Protein AF-A0A357F0W8-F1 (afdb_monomer_lite)

Radius of gyration: 16.07 Å; chains: 1; bounding box: 36×26×52 Å

Foldseek 3Di:
DVVVVVVVVVVVVVVLLVVLVVVLVVLNLVSLVVSLVVLLVVLVVCVVVVVVVSNVVSVVVSVVSVVSSVVSVVVVVVVVVVVVD

Secondary structure (DSSP, 8-state):
-HHHHHHHHHHHHHHHHHHHHHHHTTT-HHHHHHHHHHHHHHHHHHHHTT-HHHHHHHHHHHHHHHHHHHHHHHHHHHHHHHTT-

Sequence (85 aa):
LFRGVAIFVDVVVVIFFALFGYYSGRLFFGAFLAGTIIYALDGLLLFALGDILAAGFHIFALIFIIRGLVACRSLNVAAAKLNRE

Structure (mmCIF, N/CA/C/O backbone):
data_AF-A0A357F0W8-F1
#
_entry.id   AF-A0A357F0W8-F1
#
loop_
_atom_site.group_PDB
_atom_site.id
_atom_site.type_symbol
_atom_site.label_atom_id
_atom_site.label_alt_id
_atom_site.label_comp_id
_atom_site.label_asym_id
_atom_site.label_entity_id
_atom_site.label_seq_id
_atom_site.pdbx_PDB_ins_code
_atom_site.Cartn_x
_atom_site.Cartn_y
_atom_site.Cartn_z
_atom_site.occupancy
_atom_site.B_iso_or_equiv
_atom_site.auth_seq_id
_atom_site.auth_comp_id
_atom_site.auth_asym_id
_atom_site.auth_atom_id
_atom_site.pdbx_PDB_model_num
ATOM 1 N N . LEU A 1 1 ? 6.244 -15.016 -26.974 1.00 66.81 1 LEU A N 1
ATOM 2 C CA . LEU A 1 1 ? 6.430 -15.573 -25.615 1.00 66.81 1 LEU A CA 1
ATOM 3 C C . LEU A 1 1 ? 6.412 -14.478 -24.543 1.00 66.81 1 LEU A C 1
ATOM 5 O O . LEU A 1 1 ? 5.457 -14.433 -23.785 1.00 66.81 1 LEU A O 1
ATOM 9 N N . PHE A 1 2 ? 7.367 -13.539 -24.542 1.00 81.00 2 PHE A N 1
ATOM 10 C CA . PHE A 1 2 ? 7.491 -12.487 -23.513 1.00 81.00 2 PHE A CA 1
ATOM 11 C C . PHE A 1 2 ? 6.233 -11.631 -23.278 1.00 81.00 2 PHE A C 1
ATOM 13 O O . PHE A 1 2 ? 5.863 -11.397 -22.135 1.00 81.00 2 PHE A O 1
ATOM 20 N N . ARG A 1 3 ? 5.519 -11.233 -24.341 1.00 91.69 3 ARG A N 1
ATOM 21 C CA . ARG A 1 3 ? 4.275 -10.446 -24.212 1.00 91.69 3 ARG A CA 1
ATOM 22 C C . ARG A 1 3 ? 3.141 -11.206 -23.514 1.00 91.69 3 ARG A C 1
ATOM 24 O O . ARG A 1 3 ? 2.386 -10.604 -22.768 1.00 91.69 3 ARG A O 1
ATOM 31 N N . GLY A 1 4 ? 3.033 -12.517 -23.741 1.00 92.94 4 GLY A N 1
ATOM 32 C CA . GLY A 1 4 ? 1.994 -13.338 -23.110 1.00 92.94 4 GLY A CA 1
ATOM 33 C C . GLY A 1 4 ? 2.230 -13.519 -21.611 1.00 92.94 4 GLY A C 1
ATOM 34 O O . GLY A 1 4 ? 1.284 -13.462 -20.836 1.00 92.94 4 GLY A O 1
ATOM 35 N N . VAL A 1 5 ? 3.498 -13.665 -21.207 1.00 94.44 5 VAL A N 1
ATOM 36 C CA . VAL A 1 5 ? 3.884 -13.734 -19.789 1.00 94.44 5 VAL A CA 1
ATOM 37 C C . VAL A 1 5 ? 3.595 -12.409 -19.085 1.00 94.44 5 VAL A C 1
ATOM 39 O O . VAL A 1 5 ? 3.009 -12.429 -18.012 1.00 94.44 5 VAL A O 1
ATOM 42 N N . ALA A 1 6 ? 3.938 -11.275 -19.706 1.00 92.12 6 ALA A N 1
ATOM 43 C CA . ALA A 1 6 ? 3.648 -9.953 -19.148 1.00 92.12 6 ALA A CA 1
ATOM 44 C C . ALA A 1 6 ? 2.142 -9.752 -18.913 1.00 92.12 6 ALA A C 1
ATOM 46 O O . ALA A 1 6 ? 1.735 -9.508 -17.786 1.00 92.12 6 ALA A O 1
ATOM 47 N N . ILE A 1 7 ? 1.310 -9.996 -19.935 1.00 95.31 7 ILE A N 1
ATOM 48 C CA . ILE A 1 7 ? -0.155 -9.873 -19.817 1.00 95.31 7 ILE A CA 1
ATOM 49 C C . ILE A 1 7 ? -0.703 -10.772 -18.705 1.00 95.31 7 ILE A C 1
ATOM 51 O O . ILE A 1 7 ? -1.564 -10.355 -17.937 1.00 95.31 7 ILE A O 1
ATOM 55 N N . PHE A 1 8 ? -0.223 -12.014 -18.616 1.00 96.38 8 PHE A N 1
ATOM 56 C CA . PHE A 1 8 ? -0.664 -12.930 -17.569 1.00 96.38 8 PHE A CA 1
ATOM 57 C C . PHE A 1 8 ? -0.324 -12.400 -16.171 1.00 96.38 8 PHE A C 1
ATOM 59 O O . PHE A 1 8 ? -1.187 -12.401 -15.294 1.00 96.38 8 PHE A O 1
ATOM 66 N N . VAL A 1 9 ? 0.907 -11.922 -15.972 1.00 93.94 9 VAL A N 1
ATOM 67 C CA . VAL A 1 9 ? 1.339 -11.327 -14.701 1.00 93.94 9 VAL A CA 1
ATOM 68 C C . VAL A 1 9 ? 0.494 -10.097 -14.368 1.00 93.94 9 VAL A C 1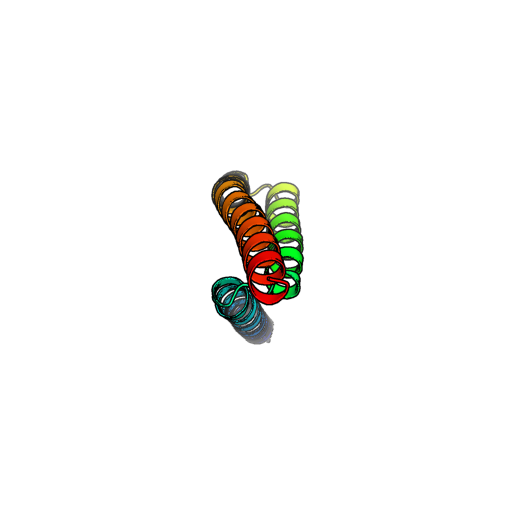
ATOM 70 O O . VAL A 1 9 ? -0.008 -10.010 -13.249 1.00 93.94 9 VAL A O 1
ATOM 73 N N . ASP A 1 10 ? 0.248 -9.212 -15.334 1.00 92.81 10 ASP A N 1
ATOM 74 C CA . ASP A 1 10 ? -0.568 -8.009 -15.137 1.00 92.81 10 ASP A CA 1
ATOM 75 C C . ASP A 1 1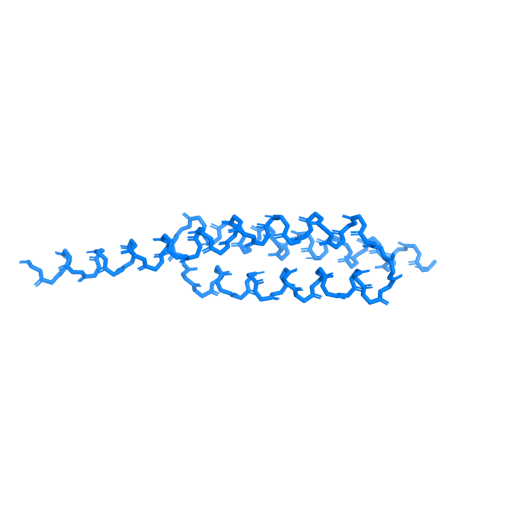0 ? -1.995 -8.362 -14.695 1.00 92.81 10 ASP A C 1
ATOM 77 O O . ASP A 1 10 ? -2.511 -7.799 -13.730 1.00 92.81 10 ASP A O 1
ATOM 81 N N . VAL A 1 11 ? -2.626 -9.349 -15.342 1.00 97.06 11 VAL A N 1
ATOM 82 C CA . VAL A 1 11 ? -3.969 -9.824 -14.967 1.00 97.06 11 VAL A CA 1
ATOM 83 C C . VAL A 1 11 ? -3.983 -10.361 -13.538 1.00 97.06 11 VAL A C 1
ATOM 85 O O . VAL A 1 11 ? -4.889 -10.041 -12.767 1.00 97.06 11 VAL A O 1
ATOM 88 N N . VAL A 1 12 ? -2.980 -11.158 -13.163 1.00 96.56 12 VAL A N 1
ATOM 89 C CA . VAL A 1 12 ? -2.864 -11.697 -11.804 1.00 96.56 12 VAL A CA 1
ATOM 90 C C . VAL A 1 12 ? -2.731 -10.561 -10.787 1.00 96.56 12 VAL A C 1
ATOM 92 O O . VAL A 1 12 ? -3.464 -10.541 -9.798 1.00 96.56 12 VAL A O 1
ATOM 95 N N . VAL A 1 13 ? -1.861 -9.583 -11.045 1.00 93.50 13 VAL A N 1
ATOM 96 C CA . VAL A 1 13 ? -1.654 -8.416 -10.174 1.00 93.50 13 VAL A CA 1
ATOM 97 C C . VAL A 1 13 ? -2.941 -7.599 -10.019 1.00 93.50 13 VAL A C 1
ATOM 99 O O . VAL A 1 13 ? -3.324 -7.268 -8.895 1.00 93.50 13 VAL A O 1
ATOM 102 N N . VAL A 1 14 ? -3.665 -7.346 -11.114 1.00 95.19 14 VAL A N 1
ATOM 103 C CA . VAL A 1 14 ? -4.961 -6.647 -11.089 1.00 95.19 14 VAL A CA 1
ATOM 104 C C . VAL A 1 14 ? -5.979 -7.390 -10.222 1.00 95.19 14 VAL A C 1
ATOM 106 O O . VAL A 1 14 ? -6.658 -6.761 -9.408 1.00 95.19 14 VAL A O 1
ATOM 109 N N . ILE A 1 15 ? -6.068 -8.719 -10.338 1.00 96.69 15 ILE A N 1
ATOM 110 C CA . ILE A 1 15 ? -6.968 -9.532 -9.505 1.00 96.69 15 ILE A CA 1
ATOM 111 C C . ILE A 1 15 ? -6.595 -9.403 -8.023 1.00 96.69 15 ILE A C 1
ATOM 113 O O . ILE A 1 15 ? -7.480 -9.201 -7.191 1.00 96.69 15 ILE A O 1
ATOM 117 N N . PHE A 1 16 ? -5.307 -9.469 -7.675 1.00 95.38 16 PHE A N 1
ATOM 118 C CA . PHE A 1 16 ? -4.863 -9.308 -6.288 1.00 95.38 16 PHE A CA 1
ATOM 119 C C . PHE A 1 16 ? -5.232 -7.936 -5.719 1.00 95.38 16 PHE A C 1
ATOM 121 O O . PHE A 1 16 ? -5.821 -7.867 -4.638 1.00 95.38 16 PHE A O 1
ATOM 128 N N . PHE A 1 17 ? -4.956 -6.847 -6.442 1.00 93.69 17 PHE A N 1
ATOM 129 C CA . PHE A 1 17 ? -5.336 -5.506 -5.992 1.00 93.69 17 PHE A CA 1
ATOM 130 C C . PHE A 1 17 ? -6.855 -5.333 -5.883 1.00 93.69 17 PHE A C 1
ATOM 132 O O . PHE A 1 17 ? -7.327 -4.739 -4.911 1.00 93.69 17 PHE A O 1
ATOM 139 N N . ALA A 1 18 ? -7.633 -5.910 -6.804 1.00 95.44 18 ALA A N 1
ATOM 140 C CA . ALA A 1 18 ? -9.091 -5.910 -6.718 1.00 95.44 18 ALA A CA 1
ATOM 141 C C . ALA A 1 18 ? -9.595 -6.658 -5.471 1.00 95.44 18 ALA A C 1
ATOM 143 O O . ALA A 1 18 ? -10.482 -6.162 -4.775 1.00 95.44 18 ALA A O 1
ATOM 144 N N . LEU A 1 19 ? -9.004 -7.811 -5.138 1.00 96.50 19 LEU A N 1
ATOM 145 C CA . LEU A 1 19 ? -9.333 -8.556 -3.919 1.00 96.50 19 LEU A CA 1
ATOM 146 C C . LEU A 1 19 ? -8.978 -7.761 -2.658 1.00 96.50 19 LEU A C 1
ATOM 148 O O . LEU A 1 19 ? -9.811 -7.657 -1.756 1.00 96.50 19 LEU A O 1
ATOM 152 N N . PHE A 1 20 ? -7.788 -7.155 -2.595 1.00 95.44 20 PHE A N 1
ATOM 153 C CA . PHE A 1 20 ? -7.417 -6.290 -1.471 1.00 95.44 20 PHE A CA 1
ATOM 154 C C . PHE A 1 20 ? -8.384 -5.113 -1.322 1.00 95.44 20 PHE A C 1
ATOM 156 O O . PHE A 1 20 ? -8.832 -4.848 -0.208 1.00 95.44 20 PHE A O 1
ATOM 163 N N . GLY A 1 21 ? -8.758 -4.454 -2.423 1.00 92.50 21 GLY A N 1
ATOM 164 C CA . GLY A 1 21 ? -9.746 -3.372 -2.437 1.00 92.50 21 GLY A CA 1
ATOM 165 C C . GLY A 1 21 ? -11.142 -3.814 -1.985 1.00 92.50 21 GLY A C 1
ATOM 166 O O . GLY A 1 21 ? -11.808 -3.123 -1.217 1.00 92.50 21 GLY A O 1
ATOM 167 N N . TYR A 1 22 ? -11.583 -4.998 -2.403 1.00 96.75 22 TYR A N 1
ATOM 168 C CA . TYR A 1 22 ? -12.877 -5.543 -2.004 1.00 96.75 22 TYR A CA 1
ATOM 169 C C . TYR A 1 22 ? -12.936 -5.875 -0.506 1.00 96.75 22 TYR A C 1
ATOM 171 O O . TYR A 1 22 ? -13.881 -5.489 0.186 1.00 96.75 22 TYR A O 1
ATOM 179 N N . TYR A 1 23 ? -11.926 -6.573 0.020 1.00 96.44 23 TYR A N 1
ATOM 180 C CA . TYR A 1 23 ? -11.891 -6.949 1.435 1.00 96.44 23 TYR A CA 1
ATOM 181 C C . TYR A 1 23 ? -11.608 -5.758 2.357 1.00 96.44 23 TYR A C 1
ATOM 183 O O . TYR A 1 23 ? -12.144 -5.705 3.466 1.00 96.44 23 TYR A O 1
ATOM 191 N N . SER A 1 24 ? -10.828 -4.773 1.906 1.00 92.62 24 SER A N 1
ATOM 192 C CA . SER A 1 24 ? -10.586 -3.541 2.661 1.00 92.62 24 SER A CA 1
ATOM 193 C C . SER A 1 24 ? -11.873 -2.728 2.865 1.00 92.62 24 SER A C 1
ATOM 195 O O . SER A 1 24 ? -12.107 -2.225 3.965 1.00 92.62 24 SER A O 1
ATOM 197 N N . GLY A 1 25 ? -12.764 -2.704 1.866 1.00 91.44 25 GLY A N 1
ATOM 198 C CA . GLY A 1 25 ? -14.105 -2.114 1.964 1.00 91.44 25 GLY A CA 1
ATOM 199 C C . GLY A 1 25 ? -15.045 -2.823 2.949 1.00 91.44 25 GLY A C 1
ATOM 200 O O . GLY A 1 25 ? -16.033 -2.240 3.386 1.00 91.44 25 GLY A O 1
ATOM 201 N N . ARG A 1 26 ? -14.724 -4.057 3.356 1.00 94.25 26 ARG A N 1
ATOM 202 C CA . ARG A 1 26 ? -15.461 -4.835 4.371 1.00 94.25 26 ARG A CA 1
ATOM 203 C C . ARG A 1 26 ? -14.843 -4.735 5.767 1.00 94.25 26 ARG A C 1
ATOM 205 O O . ARG A 1 26 ? -15.064 -5.610 6.598 1.00 94.25 26 ARG A O 1
ATOM 212 N N . LEU A 1 27 ? -14.038 -3.699 6.012 1.00 93.94 27 LEU A N 1
ATOM 213 C CA . LEU A 1 27 ? -13.308 -3.478 7.265 1.00 93.94 27 LEU A CA 1
ATOM 214 C C . LEU A 1 27 ? -12.361 -4.627 7.648 1.00 93.94 27 LEU A C 1
ATOM 216 O O . LEU A 1 27 ? -11.929 -4.721 8.797 1.00 93.94 27 LEU A O 1
ATOM 220 N N . PHE A 1 28 ? -11.972 -5.485 6.700 1.00 95.94 28 PHE A N 1
ATOM 221 C CA . PHE A 1 28 ? -10.997 -6.531 6.977 1.00 95.94 28 PHE A CA 1
ATOM 222 C C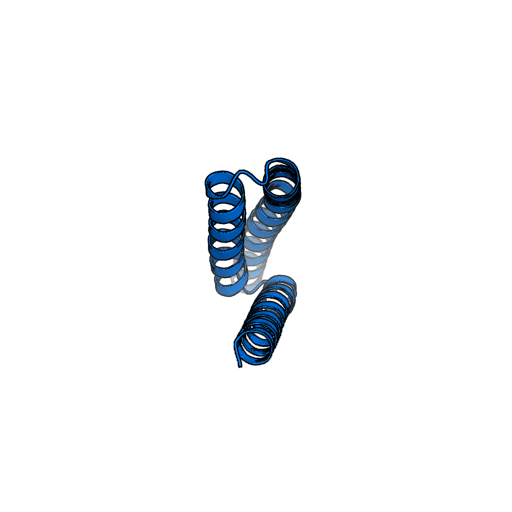 . PHE A 1 28 ? -9.588 -5.925 7.030 1.00 95.94 28 PHE A C 1
ATOM 224 O O . PHE A 1 28 ? -8.900 -5.777 6.016 1.00 95.94 28 PHE A O 1
ATOM 231 N N . PHE A 1 29 ? -9.164 -5.556 8.242 1.00 94.56 29 PHE A N 1
ATOM 232 C CA . PHE A 1 29 ? -7.919 -4.825 8.489 1.00 94.56 29 PHE A CA 1
ATOM 233 C C . PHE A 1 29 ? -6.681 -5.532 7.917 1.00 94.56 29 PHE A C 1
ATOM 235 O O . PHE A 1 29 ? -5.790 -4.869 7.394 1.00 94.56 29 PHE A O 1
ATOM 242 N N . GLY A 1 30 ? -6.651 -6.869 7.952 1.00 94.69 30 GLY A N 1
ATOM 243 C CA . GLY A 1 30 ? -5.548 -7.666 7.408 1.00 94.69 30 GLY A CA 1
ATOM 244 C C . GLY A 1 30 ? -5.328 -7.453 5.907 1.00 94.69 30 GLY A C 1
ATOM 245 O O . GLY A 1 30 ? -4.205 -7.171 5.496 1.00 94.69 30 GLY A O 1
ATOM 246 N N . ALA A 1 31 ? -6.390 -7.515 5.091 1.00 94.31 31 ALA A N 1
ATOM 247 C CA . ALA A 1 31 ? -6.279 -7.247 3.651 1.00 94.31 31 ALA A CA 1
ATOM 248 C C . ALA A 1 31 ? -5.901 -5.792 3.371 1.00 94.31 31 ALA A C 1
ATOM 250 O O . ALA A 1 31 ? -5.107 -5.530 2.472 1.00 94.31 31 ALA A O 1
ATOM 251 N N . PHE A 1 32 ? -6.433 -4.855 4.158 1.00 95.94 32 PHE A N 1
ATOM 252 C CA . PHE A 1 32 ? -6.104 -3.441 4.016 1.00 95.94 32 PHE A CA 1
ATOM 253 C C . PHE A 1 32 ? -4.607 -3.205 4.274 1.00 95.94 32 PHE A C 1
ATOM 255 O O . PHE A 1 32 ? -3.922 -2.606 3.446 1.00 95.94 32 PHE A O 1
ATOM 262 N N . LEU A 1 33 ? -4.071 -3.726 5.383 1.00 97.44 33 LEU A N 1
ATOM 263 C CA . LEU A 1 33 ? -2.659 -3.583 5.736 1.00 97.44 33 LEU A CA 1
ATOM 264 C C . LEU A 1 33 ? -1.744 -4.258 4.705 1.00 97.44 33 LEU A C 1
ATOM 266 O O . LEU A 1 33 ? -0.801 -3.627 4.231 1.00 97.44 33 LEU A O 1
ATOM 270 N N . ALA A 1 34 ? -2.041 -5.503 4.321 1.00 96.81 34 ALA A N 1
ATOM 271 C CA . ALA A 1 34 ? -1.252 -6.237 3.332 1.00 96.81 34 ALA A CA 1
ATOM 272 C C . ALA A 1 34 ? -1.230 -5.520 1.973 1.00 96.81 34 ALA A C 1
ATOM 274 O O . ALA A 1 34 ? -0.157 -5.289 1.420 1.00 96.81 34 ALA A O 1
ATOM 275 N N . GLY A 1 35 ? -2.396 -5.092 1.478 1.00 95.94 35 GLY A N 1
ATOM 276 C CA . GLY A 1 35 ? -2.502 -4.331 0.234 1.00 95.94 35 GLY A CA 1
ATOM 277 C C . GLY A 1 35 ? -1.756 -2.995 0.293 1.00 95.94 35 GLY A C 1
ATOM 278 O O . GLY A 1 35 ? -1.106 -2.620 -0.675 1.00 95.94 35 GLY A O 1
ATOM 279 N N . THR A 1 36 ? -1.771 -2.313 1.444 1.00 97.12 36 THR A N 1
ATOM 280 C CA . THR A 1 36 ? -1.033 -1.052 1.651 1.00 97.12 36 THR A CA 1
ATOM 281 C C . THR A 1 36 ? 0.479 -1.264 1.547 1.00 97.12 36 THR A C 1
ATOM 283 O O . THR A 1 36 ? 1.162 -0.484 0.887 1.00 97.12 36 THR A O 1
ATOM 286 N N . ILE A 1 37 ? 1.003 -2.325 2.172 1.00 97.62 37 ILE A N 1
ATOM 287 C CA . ILE A 1 37 ? 2.432 -2.671 2.120 1.00 97.62 37 ILE A CA 1
ATOM 288 C C . ILE A 1 37 ? 2.838 -3.035 0.689 1.00 97.62 37 ILE A C 1
ATOM 290 O O . ILE A 1 37 ? 3.828 -2.510 0.190 1.00 97.62 37 ILE A O 1
ATOM 294 N N . ILE A 1 38 ? 2.063 -3.889 0.015 1.00 96.38 38 ILE A N 1
ATOM 295 C CA . ILE A 1 38 ? 2.345 -4.304 -1.368 1.00 96.38 38 ILE A CA 1
ATOM 296 C C . ILE A 1 38 ? 2.327 -3.094 -2.310 1.00 96.38 38 ILE A C 1
ATOM 298 O O . ILE A 1 38 ? 3.256 -2.925 -3.092 1.00 96.38 38 ILE A O 1
ATOM 302 N N . TYR A 1 39 ? 1.331 -2.212 -2.190 1.00 96.25 39 TYR A N 1
ATOM 303 C CA . TYR A 1 39 ? 1.234 -0.996 -3.002 1.00 96.25 39 TYR A CA 1
ATOM 304 C C . TYR A 1 39 ? 2.415 -0.037 -2.772 1.00 96.25 39 TYR A C 1
ATOM 306 O O . TYR A 1 39 ? 2.930 0.568 -3.710 1.00 96.25 39 TYR A O 1
ATOM 314 N N . ALA A 1 40 ? 2.878 0.092 -1.524 1.00 97.50 40 ALA A N 1
ATOM 315 C CA . ALA A 1 40 ? 4.053 0.900 -1.203 1.00 97.50 40 ALA A CA 1
ATOM 316 C C . ALA A 1 40 ? 5.340 0.322 -1.814 1.00 97.50 40 ALA A C 1
ATOM 318 O O . ALA A 1 40 ? 6.168 1.076 -2.325 1.00 97.50 40 ALA A O 1
ATOM 319 N N . LEU A 1 41 ? 5.503 -1.006 -1.780 1.00 97.50 41 LEU A N 1
ATOM 320 C CA . LEU A 1 41 ? 6.640 -1.686 -2.402 1.00 97.50 41 LEU A CA 1
ATOM 321 C C . LEU A 1 41 ? 6.633 -1.524 -3.927 1.00 97.50 41 LEU A C 1
ATOM 323 O O . LEU A 1 41 ? 7.691 -1.289 -4.502 1.00 97.50 41 LEU A O 1
ATOM 327 N N . ASP A 1 42 ? 5.464 -1.579 -4.567 1.00 95.25 42 ASP A N 1
ATOM 328 C CA . ASP A 1 42 ? 5.325 -1.358 -6.012 1.00 95.25 42 ASP A CA 1
ATOM 329 C C . ASP A 1 42 ? 5.742 0.066 -6.420 1.00 95.25 42 ASP A C 1
ATOM 331 O O . ASP A 1 42 ? 6.574 0.265 -7.306 1.00 95.25 42 ASP A O 1
ATOM 335 N N . GLY A 1 43 ? 5.289 1.076 -5.668 1.00 96.50 43 GLY A N 1
ATOM 336 C CA . GLY A 1 43 ? 5.744 2.456 -5.858 1.00 96.50 43 GLY A CA 1
ATOM 337 C C . GLY A 1 43 ? 7.258 2.630 -5.674 1.00 96.50 43 GLY A C 1
ATOM 338 O O . GLY A 1 43 ? 7.888 3.394 -6.409 1.00 96.50 43 GLY A O 1
ATOM 339 N N . LEU A 1 44 ? 7.862 1.905 -4.725 1.00 97.69 44 LEU A N 1
ATOM 340 C CA . LEU A 1 44 ? 9.310 1.923 -4.505 1.00 97.69 44 LEU A CA 1
ATOM 341 C C . LEU A 1 44 ? 10.077 1.265 -5.663 1.00 97.69 44 LEU A C 1
ATOM 343 O O . LEU A 1 44 ? 11.149 1.751 -6.026 1.00 97.69 44 LEU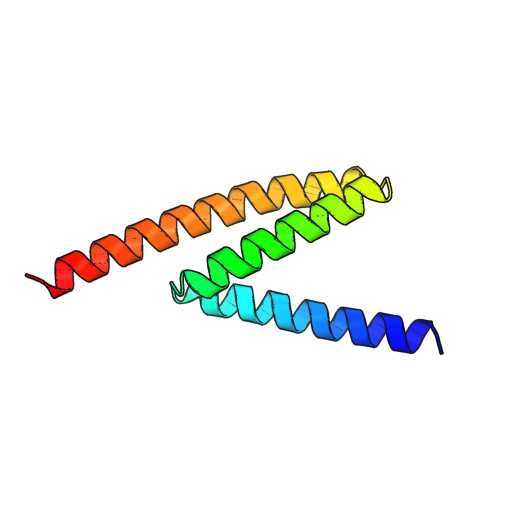 A O 1
ATOM 347 N N . LEU A 1 45 ? 9.530 0.206 -6.267 1.00 96.75 45 LEU A N 1
ATOM 348 C CA . LEU A 1 45 ? 10.095 -0.405 -7.474 1.00 96.75 45 LEU A CA 1
ATOM 349 C C . LEU A 1 45 ? 10.089 0.582 -8.643 1.00 96.75 45 LEU A C 1
ATOM 351 O O . LEU A 1 45 ? 11.117 0.756 -9.292 1.00 96.75 45 LEU A O 1
ATOM 355 N N . LEU A 1 46 ? 8.974 1.280 -8.875 1.00 96.25 46 LEU A N 1
ATOM 356 C CA . LEU A 1 46 ? 8.875 2.294 -9.932 1.00 96.25 46 LEU A CA 1
ATOM 357 C C . LEU A 1 46 ? 9.875 3.434 -9.728 1.00 96.25 46 LEU A C 1
ATOM 359 O O . LEU A 1 46 ? 10.540 3.856 -10.675 1.00 96.25 46 LEU A O 1
ATOM 363 N N . PHE A 1 47 ? 10.046 3.875 -8.481 1.00 97.38 47 PHE A N 1
ATOM 364 C CA . PHE A 1 47 ? 11.065 4.859 -8.133 1.00 97.38 47 PHE A CA 1
ATOM 365 C C . PHE A 1 47 ? 12.480 4.346 -8.435 1.00 97.38 47 PHE A C 1
ATOM 367 O O . PHE A 1 47 ? 13.271 5.055 -9.056 1.00 97.38 47 PHE A O 1
ATOM 374 N N . ALA A 1 48 ? 12.791 3.103 -8.050 1.00 97.75 48 ALA A N 1
ATOM 375 C CA . ALA A 1 48 ? 14.088 2.479 -8.313 1.00 97.75 48 ALA A CA 1
ATOM 376 C C . ALA A 1 48 ? 14.376 2.295 -9.816 1.00 97.75 48 ALA A C 1
ATOM 378 O O . ALA A 1 48 ? 15.535 2.327 -10.224 1.00 97.75 48 ALA A O 1
ATOM 379 N N . LEU A 1 49 ? 13.336 2.139 -10.639 1.00 97.50 49 LEU A N 1
ATOM 380 C CA . LEU A 1 49 ? 13.429 2.062 -12.100 1.00 97.50 49 LEU A CA 1
ATOM 381 C C . LEU A 1 49 ? 13.475 3.440 -12.788 1.00 97.50 49 LEU A C 1
ATOM 383 O O . LEU A 1 49 ? 13.607 3.506 -14.009 1.00 97.50 49 LEU A O 1
ATOM 387 N N . GLY A 1 50 ? 13.404 4.536 -12.026 1.00 97.19 50 GLY A N 1
ATOM 388 C CA . GLY A 1 50 ? 13.513 5.904 -12.535 1.00 97.19 50 GLY A CA 1
ATOM 389 C C . GLY A 1 50 ? 12.205 6.513 -13.049 1.00 97.19 50 GLY A C 1
ATOM 390 O O . GLY A 1 50 ? 12.226 7.634 -13.558 1.00 97.19 50 GLY A O 1
ATOM 391 N N . ASP A 1 51 ? 11.062 5.836 -12.892 1.00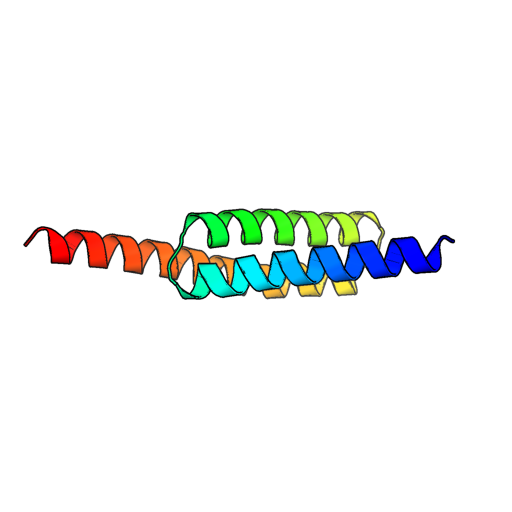 97.25 51 ASP A N 1
ATOM 392 C CA . ASP A 1 51 ? 9.754 6.389 -13.257 1.00 97.25 51 ASP A CA 1
ATOM 393 C C . ASP A 1 51 ? 9.206 7.273 -12.125 1.00 97.25 51 ASP A C 1
ATOM 395 O O . ASP A 1 51 ? 8.381 6.874 -11.297 1.00 97.25 51 ASP A O 1
ATOM 399 N N . ILE A 1 52 ? 9.713 8.506 -12.072 1.00 96.19 52 ILE A N 1
ATOM 400 C CA . ILE A 1 52 ? 9.393 9.473 -11.015 1.00 96.19 52 ILE A CA 1
ATOM 401 C C . ILE A 1 52 ? 7.903 9.842 -11.020 1.00 96.19 52 ILE A C 1
ATOM 403 O O . ILE A 1 52 ? 7.320 10.038 -9.953 1.00 96.19 52 ILE A O 1
ATOM 407 N N . LEU A 1 53 ? 7.271 9.937 -12.196 1.00 97.94 53 LEU A N 1
ATOM 408 C CA . LEU A 1 53 ? 5.859 10.310 -12.294 1.00 97.94 53 LEU A CA 1
ATOM 409 C C . LEU A 1 53 ? 4.968 9.196 -11.737 1.00 97.94 53 LEU A C 1
ATOM 411 O O . LEU A 1 53 ? 4.093 9.471 -10.910 1.00 97.94 53 LEU A O 1
ATOM 415 N N . ALA A 1 54 ? 5.216 7.946 -12.136 1.00 96.06 54 ALA A N 1
ATOM 416 C CA . ALA A 1 54 ? 4.462 6.808 -11.628 1.00 96.06 54 ALA A CA 1
ATOM 417 C C . ALA A 1 54 ? 4.693 6.612 -10.121 1.00 96.06 54 ALA A C 1
ATOM 419 O O . ALA A 1 54 ? 3.731 6.413 -9.374 1.00 96.06 54 ALA A O 1
ATOM 420 N N . ALA A 1 55 ? 5.932 6.756 -9.643 1.00 97.50 55 ALA A N 1
ATOM 421 C CA . ALA A 1 55 ? 6.246 6.717 -8.215 1.00 97.50 55 ALA A CA 1
ATOM 422 C C . ALA A 1 55 ? 5.547 7.842 -7.426 1.00 97.50 55 ALA A C 1
ATOM 424 O O . ALA A 1 55 ? 4.990 7.602 -6.353 1.00 97.50 55 ALA A O 1
ATOM 425 N N . GLY A 1 56 ? 5.509 9.065 -7.965 1.00 97.62 56 GLY A N 1
ATOM 426 C CA . GLY A 1 56 ? 4.798 10.195 -7.362 1.00 97.62 56 GLY A CA 1
ATOM 427 C C . GLY A 1 56 ? 3.294 9.945 -7.238 1.00 97.62 56 GLY A C 1
ATOM 428 O O . GLY A 1 56 ? 2.703 10.210 -6.188 1.00 97.62 56 GLY A O 1
ATOM 429 N N . PHE A 1 57 ? 2.678 9.356 -8.268 1.00 97.69 57 PHE A N 1
ATOM 430 C CA . PHE A 1 57 ? 1.283 8.919 -8.208 1.00 97.69 57 PHE A CA 1
ATOM 431 C C . PHE A 1 57 ? 1.063 7.837 -7.139 1.00 97.69 57 PHE A C 1
ATOM 433 O O . PHE A 1 57 ? 0.085 7.902 -6.389 1.00 97.69 57 PHE A O 1
ATOM 440 N N . HIS A 1 58 ? 1.990 6.884 -7.003 1.00 97.75 58 HIS A N 1
ATOM 441 C CA . HIS A 1 58 ? 1.927 5.874 -5.946 1.00 97.75 58 HIS A CA 1
ATOM 442 C C . HIS A 1 58 ? 1.980 6.502 -4.555 1.00 97.75 58 HIS A C 1
ATOM 444 O O . HIS A 1 58 ? 1.158 6.160 -3.711 1.00 97.75 58 HIS A O 1
ATOM 450 N N . ILE A 1 59 ? 2.872 7.466 -4.318 1.00 97.94 59 ILE A N 1
ATOM 451 C CA . ILE A 1 59 ? 2.933 8.189 -3.039 1.00 97.94 59 ILE A CA 1
ATOM 452 C C . ILE A 1 59 ? 1.608 8.905 -2.760 1.00 97.94 59 ILE A C 1
ATOM 454 O O . ILE A 1 59 ? 1.061 8.788 -1.662 1.00 97.94 59 ILE A O 1
ATOM 458 N N . PHE A 1 60 ? 1.065 9.613 -3.753 1.00 98.12 60 PHE A N 1
ATOM 459 C CA . PHE A 1 60 ? -0.218 10.301 -3.624 1.00 98.12 60 PHE A CA 1
ATOM 460 C C . PHE A 1 60 ? -1.343 9.334 -3.234 1.00 98.12 60 PHE A C 1
ATOM 462 O O . PHE A 1 60 ? -2.034 9.563 -2.241 1.00 98.12 60 PHE A O 1
ATOM 469 N N . ALA A 1 61 ? -1.495 8.224 -3.956 1.00 97.31 61 ALA A N 1
ATOM 470 C CA . ALA A 1 61 ? -2.492 7.203 -3.649 1.00 97.31 61 ALA A CA 1
ATOM 471 C C . ALA A 1 61 ? -2.263 6.561 -2.269 1.00 97.31 61 ALA A C 1
ATOM 473 O O . ALA A 1 61 ? -3.217 6.370 -1.511 1.00 97.31 61 ALA A O 1
ATOM 474 N N . LEU A 1 62 ? -1.005 6.301 -1.897 1.00 97.81 62 LEU A N 1
ATOM 475 C CA . LEU A 1 62 ? -0.636 5.705 -0.614 1.00 97.81 62 LEU A CA 1
ATOM 476 C C . LEU A 1 62 ? -1.101 6.564 0.571 1.00 97.81 62 LEU A C 1
ATOM 478 O O . LEU A 1 62 ? -1.562 6.015 1.570 1.00 97.81 62 LEU A O 1
ATOM 482 N N . ILE A 1 63 ? -1.082 7.897 0.452 1.00 98.38 63 ILE A N 1
ATOM 483 C CA . ILE A 1 63 ? -1.624 8.800 1.482 1.00 98.38 63 ILE A CA 1
ATOM 484 C C . ILE A 1 63 ? -3.113 8.512 1.737 1.00 98.38 63 ILE A C 1
ATOM 486 O O . ILE A 1 63 ? -3.538 8.429 2.893 1.00 98.38 63 ILE A O 1
ATOM 490 N N . PHE A 1 64 ? -3.918 8.334 0.687 1.00 97.88 64 PHE A N 1
ATOM 491 C CA . PHE A 1 64 ? -5.347 8.028 0.838 1.00 97.88 64 PHE A CA 1
ATOM 492 C C . PHE A 1 64 ? -5.585 6.610 1.349 1.00 97.88 64 PHE A C 1
ATOM 494 O O . PHE A 1 64 ? -6.443 6.411 2.210 1.00 97.88 64 PHE A O 1
ATOM 501 N N . ILE A 1 65 ? -4.796 5.642 0.883 1.00 97.00 65 ILE A N 1
ATOM 502 C CA . ILE A 1 65 ? -4.855 4.256 1.358 1.00 97.00 65 ILE A CA 1
ATOM 503 C C . ILE A 1 65 ? -4.559 4.204 2.865 1.00 97.00 65 ILE A C 1
ATOM 505 O O . ILE A 1 65 ? -5.330 3.609 3.617 1.00 97.00 65 ILE A O 1
ATOM 509 N N . ILE A 1 66 ? -3.517 4.896 3.340 1.00 97.75 66 ILE A N 1
ATOM 510 C CA . ILE A 1 66 ? -3.176 4.972 4.770 1.00 97.75 66 ILE A CA 1
ATOM 511 C C . ILE A 1 66 ? -4.310 5.616 5.575 1.00 97.75 66 ILE A C 1
ATOM 513 O O . ILE A 1 66 ? -4.666 5.113 6.641 1.00 97.75 66 ILE A O 1
ATOM 517 N N . ARG A 1 67 ? -4.926 6.695 5.074 1.00 97.50 67 ARG A N 1
ATOM 518 C CA . ARG A 1 67 ? -6.101 7.302 5.728 1.00 97.50 67 ARG A CA 1
ATOM 519 C C . ARG A 1 67 ? -7.253 6.302 5.857 1.00 97.50 67 ARG A C 1
ATOM 521 O O . ARG A 1 67 ? -7.856 6.208 6.925 1.00 97.50 67 ARG A O 1
ATOM 528 N N . GLY A 1 68 ? -7.516 5.522 4.809 1.00 96.38 68 GLY A N 1
ATOM 529 C CA . GLY A 1 68 ? -8.505 4.445 4.833 1.00 96.38 68 GLY A CA 1
ATOM 530 C C . GLY A 1 68 ? -8.161 3.337 5.834 1.00 96.38 68 GLY A C 1
ATOM 531 O O . GLY A 1 68 ? -9.032 2.897 6.581 1.00 96.38 68 GLY A O 1
ATOM 532 N N . LEU A 1 69 ? -6.889 2.941 5.929 1.00 97.19 69 LEU A N 1
ATOM 533 C CA . LEU A 1 69 ? -6.409 1.945 6.891 1.00 97.19 69 LEU A CA 1
ATOM 534 C C . LEU A 1 69 ? -6.598 2.411 8.344 1.00 97.19 69 LEU A C 1
ATOM 536 O O . LEU A 1 69 ? -7.060 1.644 9.193 1.00 97.19 69 LEU A O 1
ATOM 540 N N . VAL A 1 70 ? -6.278 3.678 8.630 1.00 97.44 70 VAL A N 1
ATOM 541 C CA . VAL A 1 70 ? -6.505 4.294 9.946 1.00 97.44 70 VAL A CA 1
ATOM 542 C C . VAL A 1 70 ? -7.998 4.316 10.275 1.00 97.44 70 VAL A C 1
ATOM 544 O O . VAL A 1 70 ? -8.384 3.905 11.369 1.00 97.44 70 VAL A O 1
ATOM 547 N N . ALA A 1 71 ? -8.848 4.718 9.325 1.00 96.75 71 ALA A N 1
ATOM 548 C CA . ALA A 1 71 ? -10.298 4.703 9.505 1.00 96.75 71 ALA A CA 1
ATOM 549 C C . ALA A 1 71 ? -10.832 3.282 9.763 1.00 96.75 71 ALA A C 1
ATOM 551 O O . ALA A 1 71 ? -11.603 3.073 10.699 1.00 96.75 71 ALA A O 1
ATOM 552 N N . CYS A 1 72 ? -10.363 2.292 8.999 1.00 96.81 72 CYS A N 1
ATOM 553 C CA . CYS A 1 72 ? -10.706 0.881 9.170 1.00 96.81 72 CYS A CA 1
ATOM 554 C C . CYS A 1 72 ? -10.372 0.379 10.583 1.00 96.81 72 CYS A C 1
ATOM 556 O O . CYS A 1 72 ? -11.194 -0.276 11.228 1.00 96.81 72 CYS A O 1
ATOM 558 N N . ARG A 1 73 ? -9.193 0.731 11.112 1.00 96.75 73 ARG A N 1
ATOM 559 C CA . ARG A 1 73 ? -8.811 0.395 12.490 1.00 96.75 73 ARG A CA 1
ATOM 560 C C . ARG A 1 73 ? -9.759 1.025 13.510 1.00 96.75 73 ARG A C 1
ATOM 562 O O . ARG A 1 73 ? -10.232 0.323 14.400 1.00 96.75 73 ARG A O 1
ATOM 569 N N . SER A 1 74 ? -10.044 2.320 13.379 1.00 96.62 74 SER A N 1
ATOM 570 C CA . SER A 1 74 ? -10.924 3.045 14.303 1.00 96.62 74 SER A CA 1
ATOM 571 C C . SER A 1 74 ? -12.344 2.474 14.322 1.00 96.62 74 SER A C 1
ATOM 573 O O . SER A 1 74 ? -12.907 2.277 15.397 1.00 96.62 74 SER A O 1
ATOM 575 N N . LEU A 1 75 ? -12.900 2.141 13.152 1.00 96.69 75 LEU A N 1
ATOM 576 C CA . LEU A 1 75 ? -14.233 1.541 13.032 1.00 96.69 75 LEU A CA 1
ATOM 577 C C . LEU A 1 75 ? -14.296 0.142 13.652 1.00 96.69 75 LEU A C 1
ATOM 579 O O . LEU A 1 75 ? -15.233 -0.153 14.387 1.00 96.69 75 LEU A O 1
ATOM 583 N N . ASN A 1 76 ? -13.282 -0.696 13.427 1.00 95.38 76 ASN A N 1
ATOM 584 C CA . ASN A 1 76 ? -13.215 -2.021 14.050 1.00 95.38 76 ASN A CA 1
ATOM 585 C C . ASN A 1 76 ? -13.127 -1.944 15.581 1.00 95.38 76 ASN A C 1
ATOM 587 O O . ASN A 1 76 ? -13.786 -2.713 16.279 1.00 95.38 76 ASN A O 1
ATOM 591 N N . VAL A 1 77 ? -12.344 -1.002 16.116 1.00 96.31 77 VAL A N 1
ATOM 592 C CA . VAL A 1 77 ? 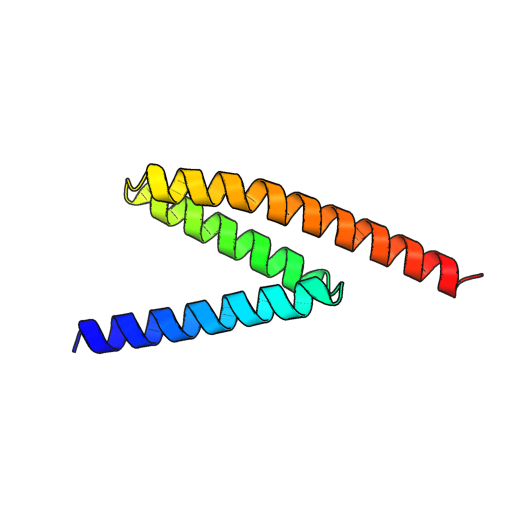-12.254 -0.773 17.567 1.00 96.31 77 VAL A CA 1
ATOM 593 C C . VAL A 1 77 ? -13.598 -0.309 18.133 1.00 96.31 77 VAL A C 1
ATOM 595 O O . VAL A 1 77 ? -14.026 -0.818 19.169 1.00 96.31 77 VAL A O 1
ATOM 598 N N . ALA A 1 78 ? -14.282 0.616 17.455 1.00 96.19 78 ALA A N 1
ATOM 599 C CA . ALA A 1 78 ? -15.603 1.084 17.866 1.00 96.19 78 ALA A CA 1
ATOM 600 C C . ALA A 1 78 ? -16.647 -0.047 17.845 1.00 96.19 78 ALA A C 1
ATOM 602 O O . ALA A 1 78 ? -17.364 -0.229 18.826 1.00 96.19 78 ALA A O 1
ATOM 603 N N . ALA A 1 79 ? -16.677 -0.857 16.782 1.00 94.31 79 ALA A N 1
ATOM 604 C CA . ALA A 1 79 ? -17.572 -2.009 16.669 1.00 94.31 79 ALA A CA 1
ATOM 605 C C . ALA A 1 79 ? -17.328 -3.042 17.782 1.00 94.31 79 ALA A C 1
ATOM 607 O O . ALA A 1 79 ? -18.268 -3.534 18.400 1.00 94.31 79 ALA A O 1
ATOM 608 N N . ALA A 1 80 ? -16.061 -3.327 18.100 1.00 93.62 80 ALA A N 1
ATOM 609 C CA . ALA A 1 80 ? -15.708 -4.224 19.197 1.00 93.62 80 ALA A CA 1
ATOM 610 C C . ALA A 1 80 ? -16.108 -3.676 20.577 1.00 93.62 80 ALA A C 1
ATOM 612 O O . ALA A 1 80 ? -16.363 -4.462 21.485 1.00 93.62 80 ALA A O 1
ATOM 613 N N . LYS A 1 81 ? -16.147 -2.348 20.760 1.00 94.81 81 LYS A N 1
ATOM 614 C CA . LYS A 1 81 ? -16.634 -1.731 22.000 1.00 94.81 81 LYS A CA 1
ATOM 615 C C . LYS A 1 81 ? -18.151 -1.879 22.134 1.00 94.81 81 LYS A C 1
ATOM 617 O O . LYS A 1 81 ? -18.594 -2.328 23.180 1.00 94.81 81 LYS A O 1
ATOM 622 N N . LEU A 1 82 ? -18.906 -1.571 21.076 1.00 94.19 82 LEU A N 1
ATOM 623 C CA . LEU A 1 82 ? -20.371 -1.687 21.062 1.00 94.19 82 LEU A CA 1
ATOM 624 C C . LEU A 1 82 ? -20.851 -3.119 21.329 1.00 94.19 82 LEU A C 1
ATOM 626 O O . LEU A 1 82 ? -21.826 -3.306 22.034 1.00 94.19 82 LEU A O 1
ATOM 630 N N . ASN A 1 83 ? -20.148 -4.134 20.819 1.00 91.62 83 ASN A N 1
ATOM 631 C CA . ASN A 1 83 ? -20.510 -5.539 21.049 1.00 91.62 83 ASN A CA 1
ATOM 632 C C . ASN A 1 83 ? -20.194 -6.051 22.472 1.00 91.62 83 ASN A C 1
ATOM 634 O O . ASN A 1 83 ? -20.469 -7.213 22.766 1.00 91.62 83 ASN A O 1
ATOM 638 N N . ARG A 1 84 ? -19.535 -5.247 23.320 1.00 85.06 84 ARG A N 1
ATOM 639 C CA . ARG A 1 84 ? -19.198 -5.603 24.711 1.00 85.06 84 ARG A CA 1
ATOM 640 C C . ARG A 1 84 ? -20.102 -4.939 25.753 1.00 85.06 84 ARG A C 1
ATOM 642 O O . ARG A 1 84 ? -19.962 -5.278 26.927 1.00 85.06 84 ARG A O 1
ATOM 649 N N . GLU A 1 85 ? -20.949 -4.002 25.337 1.00 69.25 85 GLU A N 1
ATOM 650 C CA . GLU A 1 85 ? -21.973 -3.335 26.158 1.00 69.25 85 GLU A CA 1
ATOM 651 C C . GLU A 1 85 ? -23.325 -4.039 25.974 1.00 69.25 85 GLU A C 1
ATOM 653 O O . GLU A 1 85 ? -24.062 -4.138 26.979 1.00 69.25 85 GLU A O 1
#

pLDDT: mean 94.99, std 4.93, range [66.81, 98.38]